Protein 7QZP (pdb70)

Structure (mmCIF, N/CA/C/O backbone):
data_7QZP
#
_entry.id   7QZP
#
_cell.length_a   69.560
_cell.length_b   69.560
_cell.length_c   32.460
_cell.angle_alpha   90.000
_cell.angle_beta   90.000
_cell.angle_gamma   90.000
#
_symmetry.space_group_name_H-M   'I 41'
#
loop_
_entity.id
_entity.type
_entity.pdbx_description
1 polymer 'Hypothetical RNA binding protein from Acinetobacter baumannii'
2 water water
#
loop_
_atom_site.group_PDB
_atom_site.id
_atom_site.type_symbol
_atom_site.label_atom_id
_atom_site.label_alt_id
_atom_site.label_comp_id
_atom_site.label_asym_id
_atom_site.label_entity_id
_atom_site.label_seq_id
_atom_site.pdbx_PDB_ins_code
_atom_site.Cartn_x
_atom_site.Cartn_y
_atom_site.Cartn_z
_atom_site.occupancy
_atom_site.B_iso_or_equiv
_atom_site.auth_seq_id
_atom_site.auth_comp_id
_atom_site.auth_asym_id
_atom_site.auth_atom_id
_atom_site.pdbx_PDB_model_num
ATOM 1 N N . MET A 1 20 ? 27.875 30.726 -18.703 1.00 28.57 19 MET A N 1
ATOM 2 C CA . MET A 1 20 ? 27.311 31.141 -17.428 1.00 25.93 19 MET A CA 1
ATOM 3 C C . MET A 1 20 ? 28.342 31.104 -16.316 1.00 26.36 19 MET A C 1
ATOM 4 O O . MET A 1 20 ? 29.027 30.100 -16.138 1.00 23.42 19 MET A O 1
ATOM 9 N N . LYS A 1 21 ? 28.420 32.196 -15.562 1.00 29.43 20 LYS A N 1
ATOM 10 C CA . LYS A 1 21 ? 29.308 32.296 -14.415 1.00 27.71 20 LYS A CA 1
ATOM 11 C C . LYS A 1 21 ? 28.588 31.733 -13.193 1.00 25.86 20 LYS A C 1
ATOM 12 O O . LYS A 1 21 ? 27.433 32.083 -12.937 1.00 24.91 20 LYS A O 1
ATOM 18 N N . ILE A 1 22 ? 29.256 30.862 -12.440 1.00 24.94 21 ILE A N 1
ATOM 19 C CA . ILE A 1 22 ? 28.643 30.225 -11.279 1.00 23.14 21 ILE A CA 1
ATOM 20 C C . ILE A 1 22 ? 29.458 30.548 -10.031 1.00 26.31 21 ILE A C 1
ATOM 21 O O . ILE A 1 22 ? 30.680 30.369 -10.020 1.00 26.48 21 ILE A O 1
ATOM 26 N N . LEU A 1 23 ? 28.775 30.984 -8.971 1.00 24.98 22 LEU A N 1
ATOM 27 C CA . LEU A 1 23 ? 29.402 31.296 -7.691 1.00 25.15 22 LEU A CA 1
ATOM 28 C C . LEU A 1 23 ? 29.286 30.096 -6.759 1.00 23.91 22 LEU A C 1
ATOM 29 O O . LEU A 1 23 ? 28.204 29.523 -6.619 1.00 25.32 22 LEU A O 1
ATOM 34 N N . VAL A 1 24 ? 30.386 29.723 -6.120 1.00 23.48 23 VAL A N 1
ATOM 35 C CA . VAL A 1 24 ? 30.416 28.613 -5.175 1.00 23.96 23 VAL A CA 1
ATOM 36 C C . VAL A 1 24 ? 30.857 29.150 -3.820 1.00 26.04 23 VAL A C 1
ATOM 37 O O . VAL A 1 24 ? 31.830 29.905 -3.739 1.00 30.23 23 VAL A O 1
ATOM 41 N N . ARG A 1 25 ? 30.167 28.746 -2.756 1.00 25.52 24 ARG A N 1
ATOM 42 C CA . ARG A 1 25 ? 30.454 29.275 -1.431 1.00 27.62 24 ARG A CA 1
ATOM 43 C C . ARG A 1 25 ? 30.390 28.159 -0.400 1.00 28.92 24 ARG A C 1
ATOM 44 O O . ARG A 1 25 ? 29.883 27.067 -0.669 1.00 23.62 24 ARG A O 1
ATOM 52 N N . ASN A 1 26 ? 30.895 28.459 0.803 1.00 30.93 25 ASN A N 1
ATOM 53 C CA . ASN A 1 26 ? 30.991 27.490 1.906 1.00 34.57 25 ASN A CA 1
ATOM 54 C C . ASN A 1 26 ? 31.982 26.365 1.603 1.00 34.44 25 ASN A C 1
ATOM 55 O O . ASN A 1 26 ? 31.708 25.191 1.846 1.00 32.39 25 ASN A O 1
ATOM 60 N N . LEU A 1 27 ? 33.150 26.711 1.088 1.00 38.28 26 LEU A N 1
ATOM 61 C CA . LEU A 1 27 ? 34.166 25.714 0.803 1.00 37.45 26 LEU A CA 1
ATOM 62 C C . LEU A 1 27 ? 35.087 25.545 2.002 1.00 39.67 26 LEU A C 1
ATOM 63 O O . LEU A 1 27 ? 35.552 26.529 2.590 1.00 44.14 26 LEU A O 1
ATOM 68 N N . ASP A 1 28 ? 35.353 24.297 2.358 1.00 41.86 27 ASP A N 1
ATOM 69 C CA . ASP A 1 28 ? 36.325 24.025 3.405 1.00 48.84 27 ASP A CA 1
ATOM 70 C C . ASP A 1 28 ? 37.730 24.339 2.919 1.00 49.47 27 ASP A C 1
ATOM 71 O O . ASP A 1 28 ? 38.052 24.190 1.738 1.00 46.62 27 ASP A O 1
ATOM 76 N N . ARG A 1 29 ? 38.575 24.776 3.851 1.00 53.46 28 ARG A N 1
ATOM 77 C CA . ARG A 1 29 ? 39.945 25.112 3.500 1.00 52.60 28 ARG A CA 1
ATOM 78 C C . ARG A 1 29 ? 40.681 23.936 2.869 1.00 48.53 28 ARG A C 1
ATOM 79 O O . ARG A 1 29 ? 41.687 24.148 2.185 1.00 49.99 28 ARG A O 1
ATOM 87 N N . SER A 1 30 ? 40.182 22.707 3.047 1.00 49.73 29 SER A N 1
ATOM 88 C CA . SER A 1 30 ? 40.773 21.526 2.427 1.00 46.77 29 SER A CA 1
ATOM 89 C C . SER A 1 30 ? 40.296 21.297 1.003 1.00 45.91 29 SER A C 1
ATOM 90 O O . SER A 1 30 ? 40.810 20.392 0.340 1.00 46.64 29 SER A O 1
ATOM 93 N N . VAL A 1 31 ? 39.306 22.052 0.529 1.00 45.01 30 VAL A N 1
ATOM 94 C CA . VAL A 1 31 ? 38.817 21.859 -0.832 1.00 42.10 30 VAL A CA 1
ATOM 95 C C . VAL A 1 31 ? 39.825 22.428 -1.821 1.00 42.18 30 VAL A C 1
ATOM 96 O O . VAL A 1 31 ? 40.374 23.520 -1.624 1.00 42.87 30 VAL A O 1
ATOM 100 N N . THR A 1 32 ? 40.080 21.684 -2.888 1.00 38.32 31 THR A N 1
ATOM 101 C CA . THR A 1 32 ? 41.005 22.077 -3.937 1.00 39.13 31 THR A CA 1
ATOM 102 C C . THR A 1 32 ? 40.266 22.415 -5.229 1.00 37.99 31 THR A C 1
ATOM 103 O O . THR A 1 32 ? 39.114 22.026 -5.437 1.00 38.18 31 THR A O 1
ATOM 107 N N . GLU A 1 33 ? 40.957 23.153 -6.104 1.00 37.68 32 GLU A N 1
ATOM 108 C CA . GLU A 1 33 ? 40.380 23.518 -7.395 1.00 37.21 32 GLU A CA 1
ATOM 109 C C . GLU A 1 33 ? 39.992 22.281 -8.197 1.00 37.92 32 GLU A C 1
ATOM 110 O O . GLU A 1 33 ? 38.938 22.259 -8.843 1.00 35.54 32 GLU A O 1
ATOM 116 N N . ALA A 1 34 ? 40.833 21.240 -8.169 1.00 37.52 33 ALA A N 1
ATOM 117 C CA . ALA A 1 34 ? 40.554 20.036 -8.950 1.00 35.53 33 ALA A CA 1
ATOM 118 C C . ALA A 1 34 ? 39.361 19.269 -8.400 1.00 33.98 33 ALA A C 1
ATOM 119 O O . ALA A 1 34 ? 38.625 18.634 -9.165 1.00 35.09 33 ALA A O 1
ATOM 121 N N . GLU A 1 35 ? 39.177 19.295 -7.079 1.00 35.35 34 GLU A N 1
ATOM 122 C CA . GLU A 1 35 ? 37.973 18.748 -6.461 1.00 33.15 34 GLU A CA 1
ATOM 123 C C . GLU A 1 35 ? 36.720 19.435 -6.991 1.00 32.42 34 GLU A C 1
ATOM 124 O O . GLU A 1 35 ? 35.762 18.777 -7.410 1.00 31.58 34 GLU A O 1
ATOM 130 N N . VAL A 1 36 ? 36.707 20.764 -6.983 1.00 31.16 35 VAL A N 1
ATOM 131 C CA . VAL A 1 36 ? 35.526 21.472 -7.459 1.00 31.53 35 VAL A CA 1
ATOM 132 C C . VAL A 1 36 ? 35.323 21.212 -8.947 1.00 29.89 35 VAL A C 1
ATOM 133 O O . VAL A 1 36 ? 34.205 20.902 -9.395 1.00 30.04 35 VAL A O 1
ATOM 137 N N . LEU A 1 37 ? 36.403 21.304 -9.729 1.00 28.93 36 LEU A N 1
ATOM 138 C CA . LEU A 1 37 ? 36.335 21.054 -11.170 1.00 30.08 36 LEU A CA 1
ATOM 139 C C . LEU A 1 37 ? 35.674 19.723 -11.495 1.00 29.52 36 LEU A C 1
ATOM 140 O O . LEU A 1 37 ? 34.772 19.659 -12.337 1.00 28.17 36 LEU A O 1
ATOM 145 N N . GLU A 1 38 ? 36.117 18.649 -10.831 1.00 30.13 37 GLU A N 1
ATOM 146 C CA . GLU A 1 38 ? 35.549 17.319 -11.036 1.00 30.10 37 GLU A CA 1
ATOM 147 C C . GLU A 1 38 ? 34.054 17.286 -10.773 1.00 28.54 37 GLU A C 1
ATOM 148 O O . GLU A 1 38 ? 33.316 16.543 -11.431 1.00 28.84 37 GLU A O 1
ATOM 154 N N . LEU A 1 39 ? 33.592 18.078 -9.806 1.00 28.95 38 LEU A N 1
ATOM 155 C CA . LEU A 1 39 ? 32.174 18.113 -9.475 1.00 26.82 38 LEU A CA 1
ATOM 156 C C . LEU A 1 39 ? 31.374 18.787 -10.579 1.00 23.65 38 LEU A C 1
ATOM 157 O O . LEU A 1 39 ? 30.327 18.285 -10.992 1.00 23.31 38 LEU A O 1
ATOM 162 N N . PHE A 1 40 ? 31.844 19.930 -11.068 1.00 23.85 39 PHE A N 1
ATOM 163 C CA . PHE A 1 40 ? 31.070 20.599 -12.107 1.00 22.92 39 PHE A CA 1
ATOM 164 C C . PHE A 1 40 ? 31.163 19.864 -13.434 1.00 23.50 39 PHE A C 1
ATOM 165 O O . PHE A 1 40 ? 30.196 19.857 -14.198 1.00 22.67 39 PHE A O 1
ATOM 173 N N . LYS A 1 41 ? 32.277 19.177 -13.684 1.00 24.77 40 LYS A N 1
ATOM 174 C CA . LYS A 1 41 ? 32.405 18.406 -14.910 1.00 26.12 40 LYS A CA 1
ATOM 175 C C . LYS A 1 41 ? 31.413 17.248 -14.984 1.00 23.69 40 LYS A C 1
ATOM 176 O O . LYS A 1 41 ? 31.193 16.716 -16.076 1.00 25.72 40 LYS A O 1
ATOM 182 N N . ALA A 1 42 ? 30.802 16.843 -13.869 1.00 22.65 41 ALA A N 1
ATOM 183 C CA . ALA A 1 42 ? 29.747 15.846 -13.978 1.00 24.85 41 ALA A CA 1
ATOM 184 C C . ALA A 1 42 ? 28.558 16.360 -14.776 1.00 22.14 41 ALA A C 1
ATOM 185 O O . ALA A 1 42 ? 27.775 15.546 -15.270 1.00 23.67 41 ALA A O 1
ATOM 187 N N . TYR A 1 43 ? 28.422 17.674 -14.929 1.00 25.95 42 TYR A N 1
ATOM 188 C CA . TYR A 1 43 ? 27.242 18.265 -15.540 1.00 22.86 42 TYR A CA 1
ATOM 189 C C . TYR A 1 43 ? 27.478 18.782 -16.949 1.00 23.81 42 TYR A C 1
ATOM 190 O O . TYR A 1 43 ? 26.504 18.973 -17.678 1.00 25.93 42 TYR A O 1
ATOM 199 N N . GLY A 1 44 ? 28.724 18.951 -17.375 1.00 25.55 43 GLY A N 1
ATOM 200 C CA . GLY A 1 44 ? 28.972 19.475 -18.706 1.00 24.43 43 GLY A 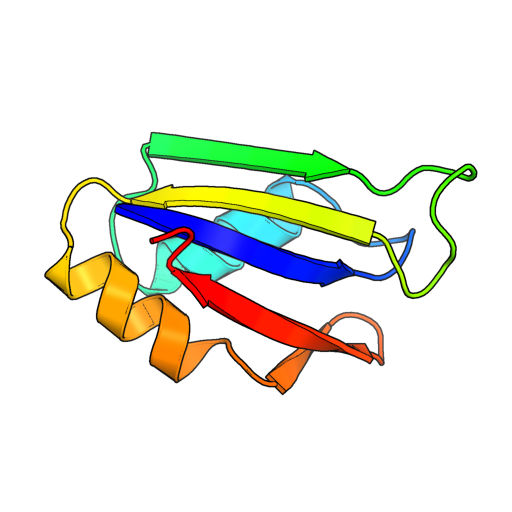CA 1
ATOM 201 C C . GLY A 1 44 ? 30.381 20.035 -18.818 1.00 25.98 43 GLY A C 1
ATOM 202 O O . GLY A 1 44 ? 31.251 19.732 -18.001 1.00 25.15 43 GLY A O 1
ATOM 203 N N . LYS A 1 45 ? 30.584 20.835 -19.866 1.00 23.82 44 LYS A N 1
ATOM 204 C CA . LYS A 1 45 ? 31.892 21.438 -20.108 1.00 27.37 44 LYS A CA 1
ATOM 205 C C . LYS A 1 45 ? 32.155 22.567 -19.126 1.00 25.03 44 LYS A C 1
ATOM 206 O O . LYS A 1 45 ? 31.261 23.357 -18.810 1.00 25.77 44 LYS A O 1
ATOM 212 N N . VAL A 1 46 ? 33.387 22.630 -18.624 1.00 24.93 45 VAL A N 1
ATOM 213 C CA . VAL A 1 46 ? 33.819 23.686 -17.713 1.00 24.99 45 VAL A CA 1
ATOM 214 C C . VAL A 1 46 ? 34.960 24.440 -18.362 1.00 28.98 45 VAL A C 1
ATOM 215 O O . VAL A 1 46 ? 36.004 23.848 -18.666 1.00 31.78 45 VAL A O 1
ATOM 219 N N . GLU A 1 47 ? 34.766 25.741 -18.578 1.00 31.40 46 GLU A N 1
ATOM 220 C CA . GLU A 1 47 ? 35.806 26.541 -19.208 1.00 32.69 46 GLU A CA 1
ATOM 221 C C . GLU A 1 47 ? 36.832 27.052 -18.212 1.00 32.41 46 GLU A C 1
ATOM 222 O O . GLU A 1 47 ? 37.993 27.240 -18.583 1.00 34.79 46 GLU A O 1
ATOM 228 N N . SER A 1 48 ? 36.442 27.281 -16.962 1.00 29.63 47 SER A N 1
ATOM 229 C CA . SER A 1 48 ? 37.403 27.774 -15.988 1.00 28.99 47 SER A CA 1
ATOM 230 C C . SER A 1 48 ? 36.854 27.547 -14.590 1.00 28.83 47 SER A C 1
ATOM 231 O O . SER A 1 48 ? 35.639 27.562 -14.368 1.00 28.43 47 SER A O 1
ATOM 234 N N . CYS A 1 49 ? 37.769 27.351 -13.646 1.00 30.16 48 CYS A N 1
ATOM 235 C CA . CYS A 1 49 ? 37.404 27.026 -12.271 1.00 29.94 48 CYS A CA 1
ATOM 236 C C . CYS A 1 49 ? 38.430 27.664 -11.348 1.00 31.32 48 CYS A C 1
ATOM 237 O O . CYS A 1 49 ? 39.586 27.239 -11.329 1.00 31.43 48 CYS A O 1
ATOM 240 N N . VAL A 1 50 ? 38.013 28.685 -10.602 1.00 31.72 49 VAL A N 1
ATOM 241 C CA . VAL A 1 50 ? 38.874 29.429 -9.685 1.00 33.08 49 VAL A CA 1
ATOM 242 C C . VAL A 1 50 ? 38.394 29.136 -8.269 1.00 30.95 49 VAL A C 1
ATOM 243 O O . VAL A 1 50 ? 37.241 29.420 -7.942 1.00 32.97 49 VAL A O 1
ATOM 247 N N . VAL A 1 51 ? 39.262 28.580 -7.425 1.00 33.29 50 VAL A N 1
ATOM 248 C CA . VAL A 1 51 ? 38.880 28.213 -6.064 1.00 33.62 50 VAL A CA 1
ATOM 249 C C . VAL A 1 51 ? 39.804 28.922 -5.085 1.00 32.13 50 VAL A C 1
ATOM 250 O O . VAL A 1 51 ? 41.026 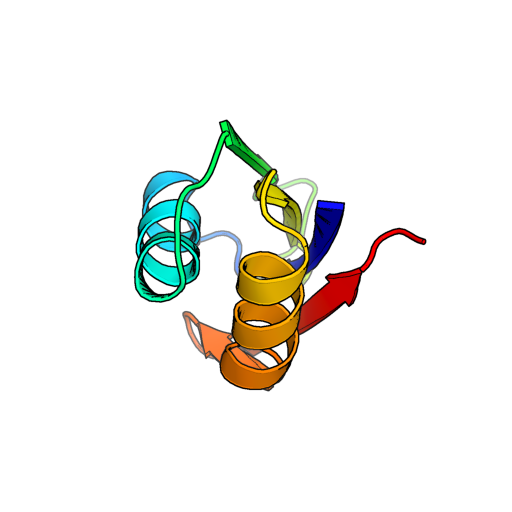28.910 -5.262 1.00 36.97 50 VAL A O 1
ATOM 254 N N . VAL A 1 52 ? 39.224 29.542 -4.062 1.00 34.31 51 VAL A N 1
ATOM 255 C CA . VAL A 1 52 ? 39.983 30.263 -3.041 1.00 35.02 51 VAL A CA 1
ATOM 256 C C . VAL A 1 52 ? 39.730 29.588 -1.704 1.00 41.88 51 VAL A C 1
ATOM 257 O O . VAL A 1 52 ? 38.653 29.747 -1.117 1.00 40.83 51 VAL A O 1
ATOM 261 N N . THR A 1 53 ? 40.738 28.857 -1.202 1.00 44.22 52 THR A N 1
ATOM 262 C CA . THR A 1 53 ? 40.687 28.221 0.113 1.00 49.41 52 THR A CA 1
ATOM 263 C C . THR A 1 53 ? 42.049 28.511 0.751 1.00 53.27 52 THR A C 1
ATOM 264 O O . THR A 1 53 ? 42.987 27.721 0.640 1.00 55.32 52 THR A O 1
ATOM 268 N N . ASP A 1 54 ? 42.164 29.673 1.383 1.00 60.91 53 ASP A N 1
ATOM 269 C CA . ASP A 1 54 ? 43.379 30.115 2.049 1.00 61.45 53 ASP A CA 1
ATOM 270 C C . ASP A 1 54 ? 43.275 29.871 3.543 1.00 69.62 53 ASP A C 1
ATOM 271 O O . ASP A 1 54 ? 42.316 29.275 4.035 1.00 71.20 53 ASP A O 1
ATOM 276 N N . LYS A 1 55 ? 44.269 30.357 4.282 1.00 76.46 54 LYS A N 1
ATOM 277 C CA . LYS A 1 55 ? 44.084 30.565 5.708 1.00 82.39 54 LYS A CA 1
ATOM 278 C C . LYS A 1 55 ? 43.352 31.875 5.987 1.00 83.23 54 LYS A C 1
ATOM 279 O O . LYS A 1 55 ? 42.811 32.048 7.085 1.00 84.23 54 LYS A O 1
ATOM 285 N N . ASP A 1 56 ? 43.324 32.793 5.005 1.00 77.97 55 ASP A N 1
ATOM 286 C CA . ASP A 1 56 ? 42.521 34.012 5.104 1.00 77.19 55 ASP A CA 1
ATOM 287 C C . ASP A 1 56 ? 41.030 33.722 4.967 1.00 77.07 55 ASP A C 1
ATOM 288 O O . ASP A 1 56 ? 40.203 34.464 5.510 1.00 74.23 55 ASP A O 1
ATOM 293 N N . THR A 1 57 ? 40.668 32.682 4.222 1.00 82.46 56 THR A N 1
ATOM 294 C CA . THR A 1 57 ? 39.357 32.071 4.379 1.00 85.22 56 THR A CA 1
ATOM 295 C C . THR A 1 57 ? 39.391 31.090 5.547 1.00 92.42 56 THR A C 1
ATOM 296 O O . THR A 1 57 ? 40.441 30.537 5.891 1.00 91.05 56 THR A O 1
ATOM 300 N N . GLY A 1 58 ? 38.235 30.887 6.173 1.00 92.03 57 GLY A N 1
ATOM 301 C CA . GLY A 1 58 ? 38.141 29.904 7.227 1.00 91.25 57 GLY A CA 1
ATOM 302 C C . GLY A 1 58 ? 37.847 28.519 6.687 1.00 89.70 57 GLY A C 1
ATOM 303 O O . GLY A 1 58 ? 37.395 28.363 5.551 1.00 84.55 57 GLY A O 1
ATOM 304 N N . LYS A 1 59 ? 38.116 27.503 7.512 1.00 102.17 58 LYS A N 1
ATOM 305 C CA . LYS A 1 59 ? 37.672 26.149 7.194 1.00 99.68 58 LYS A CA 1
ATOM 306 C C . LYS A 1 59 ? 36.152 26.093 7.131 1.00 95.31 58 LYS A C 1
ATOM 307 O O . LYS A 1 59 ? 35.529 25.378 7.921 1.00 98.78 58 LYS A O 1
ATOM 313 N N . SER A 1 60 ? 35.558 26.843 6.195 1.00 75.24 59 SER A N 1
ATOM 314 C CA . SER A 1 60 ? 34.112 26.986 6.052 1.00 65.75 59 SER A CA 1
ATOM 315 C C . SER A 1 60 ? 33.735 28.049 5.028 1.00 59.50 59 SER A C 1
ATOM 316 O O . SER A 1 60 ? 32.657 27.977 4.438 1.00 68.00 59 SER A O 1
ATOM 319 N N . LYS A 1 61 ? 34.586 29.054 4.826 1.00 57.81 60 LYS A N 1
ATOM 320 C CA . LYS A 1 61 ? 34.197 30.235 4.063 1.00 52.75 60 LYS A CA 1
ATOM 321 C C . LYS A 1 61 ? 35.049 30.448 2.818 1.00 48.02 60 LYS A C 1
ATOM 322 O O . LYS A 1 61 ? 35.164 31.567 2.322 1.00 46.64 60 LYS A O 1
ATOM 328 N N . GLY A 1 62 ? 35.631 29.393 2.283 1.00 43.94 61 GLY A N 1
ATOM 329 C CA . GLY A 1 62 ? 36.201 29.491 0.963 1.00 39.62 61 GLY A CA 1
ATOM 330 C C . GLY A 1 62 ? 35.128 29.660 -0.100 1.00 36.26 61 GLY A C 1
ATOM 331 O O . GLY A 1 62 ? 33.934 29.435 0.125 1.00 33.62 61 GLY A O 1
ATOM 332 N N . PHE A 1 63 ? 35.561 30.055 -1.295 1.00 33.58 62 PHE A N 1
ATOM 333 C CA . PHE A 1 63 ? 34.619 30.337 -2.366 1.00 29.90 62 PHE A CA 1
ATOM 334 C C . PHE A 1 63 ? 35.253 30.028 -3.713 1.00 30.63 62 PHE A C 1
ATOM 335 O O . PHE A 1 63 ? 36.466 29.858 -3.832 1.00 32.31 62 PHE A O 1
ATOM 343 N N . GLY A 1 64 ? 34.413 29.961 -4.739 1.00 27.34 63 GLY A N 1
ATOM 344 C CA . GLY A 1 64 ? 34.875 29.574 -6.052 1.00 27.67 63 GLY A CA 1
ATOM 345 C C . GLY A 1 64 ? 34.065 30.258 -7.122 1.00 26.77 63 GLY A C 1
ATOM 346 O O . GLY A 1 64 ? 32.940 30.719 -6.896 1.00 25.01 63 GLY A O 1
ATOM 347 N N . PHE A 1 65 ? 34.660 30.334 -8.312 1.00 26.38 64 PHE A N 1
ATOM 348 C CA . PHE A 1 65 ? 33.986 30.916 -9.457 1.00 29.86 64 PHE A CA 1
ATOM 349 C C . PHE A 1 65 ? 34.190 29.965 -10.627 1.00 26.34 64 PHE A C 1
ATOM 350 O O 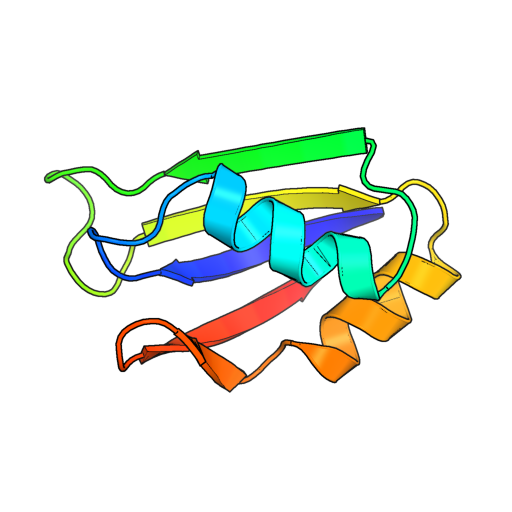. PHE A 1 65 ? 35.337 29.688 -10.988 1.00 27.31 64 PHE A O 1
ATOM 358 N N . VAL A 1 66 ? 33.096 29.476 -11.227 1.00 26.43 65 VAL A N 1
ATOM 359 C CA . VAL A 1 66 ? 33.138 28.451 -12.270 1.00 23.87 65 VAL A CA 1
ATOM 360 C C . VAL A 1 66 ? 32.428 28.959 -13.521 1.00 24.51 65 VAL A C 1
ATOM 361 O O . VAL A 1 66 ? 31.317 29.487 -13.444 1.00 24.86 65 VAL A O 1
ATOM 365 N N . GLU A 1 67 ? 33.050 28.762 -14.678 1.00 23.67 66 GLU A N 1
ATOM 366 C CA . GLU A 1 67 ? 32.460 29.144 -15.949 1.00 23.03 66 GLU A CA 1
ATOM 367 C C . GLU A 1 67 ? 32.089 27.886 -16.717 1.00 24.73 66 GLU A C 1
ATOM 368 O O . GLU A 1 67 ? 32.967 27.099 -17.083 1.00 26.91 66 GLU A O 1
ATOM 374 N N . MET A 1 68 ? 30.795 27.697 -16.953 1.00 27.87 67 MET A N 1
ATOM 375 C CA . MET A 1 68 ? 30.307 26.679 -17.884 1.00 23.50 67 MET A CA 1
ATOM 376 C C . MET A 1 68 ? 29.616 27.352 -19.062 1.00 24.37 67 MET A C 1
ATOM 377 O O . MET A 1 68 ? 28.541 27.946 -18.892 1.00 25.86 67 MET A O 1
ATOM 382 N N . PRO A 1 69 ? 30.194 27.265 -20.257 1.00 26.23 68 PRO A N 1
ATOM 383 C CA . PRO A 1 69 ? 29.688 28.070 -21.378 1.00 24.29 68 PRO A CA 1
ATOM 384 C C . PRO A 1 69 ? 28.302 27.680 -21.842 1.00 29.51 68 PRO A C 1
ATOM 385 O O . PRO A 1 69 ? 27.603 28.550 -22.366 1.00 25.56 68 PRO A O 1
ATOM 389 N N . ASN A 1 70 ? 27.873 26.423 -21.654 1.00 28.65 69 ASN A N 1
ATOM 390 C CA . ASN A 1 70 ? 26.514 26.011 -21.986 1.00 25.18 69 ASN A CA 1
ATOM 391 C C . ASN A 1 70 ? 25.589 26.328 -20.805 1.00 22.27 69 ASN A C 1
ATOM 392 O O . ASN A 1 70 ? 25.655 25.618 -19.783 1.00 22.69 69 ASN A O 1
ATOM 397 N N . PRO A 1 71 ? 24.705 27.322 -20.915 1.00 22.66 70 PRO A N 1
ATOM 398 C CA . PRO A 1 71 ? 23.886 27.715 -19.755 1.00 22.02 70 PRO A CA 1
ATOM 399 C C . PRO A 1 71 ? 22.957 26.613 -19.287 1.00 22.17 70 PRO A C 1
ATOM 400 O O . PRO A 1 71 ? 22.638 26.546 -18.097 1.00 22.55 70 PRO A O 1
ATOM 404 N N . ARG A 1 72 ? 22.507 25.736 -20.187 1.00 22.74 71 ARG A N 1
ATOM 405 C CA . ARG A 1 72 ? 21.668 24.637 -19.725 1.00 22.09 71 ARG A CA 1
ATOM 406 C 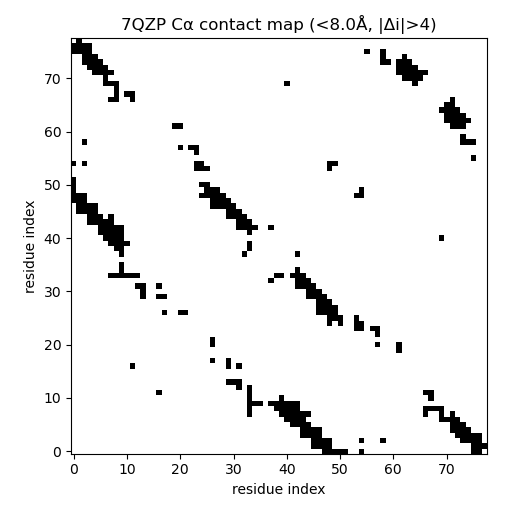C . ARG A 1 72 ? 22.458 23.656 -18.871 1.00 21.16 71 ARG A C 1
ATOM 407 O O . ARG A 1 72 ? 21.904 23.079 -17.932 1.00 23.12 71 ARG A O 1
ATOM 415 N N . GLU A 1 73 ? 23.752 23.466 -19.157 1.00 22.07 72 GLU A N 1
ATOM 416 C CA . GLU A 1 73 ? 24.576 22.631 -18.281 1.00 20.15 72 GLU A CA 1
ATOM 417 C C . GLU A 1 73 ? 24.860 23.330 -16.959 1.00 21.05 72 GLU A C 1
ATOM 418 O O . GLU A 1 73 ? 24.803 22.703 -15.894 1.00 20.98 72 GLU A O 1
ATOM 424 N N . ALA A 1 74 ? 25.124 24.642 -17.005 1.00 20.93 73 ALA A N 1
ATOM 425 C CA . ALA A 1 74 ? 25.343 25.401 -15.778 1.00 20.44 73 ALA A CA 1
ATOM 426 C C . ALA A 1 74 ? 24.147 25.295 -14.849 1.00 20.64 73 ALA A C 1
ATOM 427 O O . ALA A 1 74 ? 24.309 25.067 -13.646 1.00 19.46 73 ALA A O 1
ATOM 429 N N . ILE A 1 75 ? 22.938 25.483 -15.385 1.00 17.71 74 ILE A N 1
ATOM 430 C CA . ILE A 1 75 ? 21.728 25.401 -14.566 1.00 20.10 74 ILE A CA 1
ATOM 431 C C . ILE A 1 75 ? 21.583 24.016 -13.942 1.00 19.50 74 ILE A C 1
ATOM 432 O O . ILE A 1 75 ? 21.238 23.881 -12.751 1.00 18.90 74 ILE A O 1
ATOM 437 N N . LYS A 1 76 ? 21.802 22.964 -14.737 1.00 17.71 75 LYS A N 1
ATOM 438 C CA . LYS A 1 76 ? 21.792 21.602 -14.206 1.00 18.95 75 LYS A CA 1
ATOM 439 C C . LYS A 1 76 ? 22.774 21.453 -13.059 1.00 20.10 75 LYS A C 1
ATOM 440 O O . LYS A 1 76 ? 22.459 20.828 -12.047 1.00 20.38 75 LYS A O 1
ATOM 446 N N . ALA A 1 77 ? 23.973 22.026 -13.198 1.00 17.78 76 ALA A N 1
ATOM 447 C CA . ALA A 1 77 ? 24.969 21.905 -12.127 1.00 19.11 76 ALA A CA 1
ATOM 448 C C . ALA A 1 77 ? 24.570 22.688 -10.873 1.00 18.84 76 ALA A C 1
ATOM 449 O O . ALA A 1 77 ? 24.791 22.219 -9.744 1.00 19.02 76 ALA A O 1
ATOM 451 N N . ILE A 1 78 ? 23.987 23.876 -11.047 1.00 18.78 77 ILE A N 1
ATOM 452 C CA . ILE A 1 78 ? 23.528 24.676 -9.909 1.00 17.63 77 ILE A CA 1
ATOM 453 C C . ILE A 1 78 ? 22.486 23.902 -9.119 1.00 17.09 77 ILE A C 1
ATOM 454 O O . ILE A 1 78 ? 22.563 23.780 -7.890 1.00 20.54 77 ILE A O 1
ATOM 459 N N . LYS A 1 79 ? 21.512 23.329 -9.819 1.00 17.30 78 LYS A N 1
ATOM 460 C CA . LYS A 1 79 ? 20.475 22.556 -9.135 1.00 18.24 78 LYS A CA 1
ATOM 461 C C . LYS A 1 79 ? 21.044 21.293 -8.515 1.00 18.65 78 LYS A C 1
ATOM 462 O O . LYS A 1 79 ? 20.613 20.872 -7.432 1.00 20.33 78 LYS A O 1
ATOM 468 N N . GLY A 1 80 ? 21.988 20.656 -9.203 1.00 17.82 79 GLY A N 1
ATOM 469 C CA . GLY A 1 80 ? 22.556 19.414 -8.733 1.00 17.63 79 GLY A CA 1
ATOM 470 C C . GLY A 1 80 ? 23.452 19.548 -7.519 1.00 21.64 79 GLY A C 1
ATOM 471 O O . GLY A 1 80 ? 23.376 18.723 -6.610 1.00 20.61 79 GLY A O 1
ATOM 472 N N . LEU A 1 81 ? 24.285 20.590 -7.481 1.00 20.46 80 LEU A N 1
ATOM 473 C CA . LEU A 1 81 ? 25.363 20.681 -6.503 1.00 19.83 80 LEU A CA 1
ATOM 474 C C . LEU A 1 81 ? 25.007 21.525 -5.281 1.00 19.98 80 LEU A C 1
ATOM 475 O O . LEU A 1 81 ? 25.642 21.372 -4.234 1.00 19.68 80 LEU A O 1
ATOM 480 N N . ASN A 1 82 ? 24.033 22.421 -5.388 1.00 18.84 81 ASN A N 1
ATOM 481 C CA . ASN A 1 82 ? 23.688 23.258 -4.248 1.00 20.72 81 ASN A CA 1
ATOM 482 C C . ASN A 1 82 ? 23.276 22.395 -3.061 1.00 23.65 81 ASN A C 1
ATOM 483 O O . ASN A 1 82 ? 22.466 21.474 -3.192 1.00 23.97 81 ASN A O 1
ATOM 488 N N . THR A 1 83 ? 23.843 22.714 -1.895 1.00 24.33 82 THR A N 1
ATOM 489 C CA . THR A 1 83 ? 23.746 22.045 -0.594 1.00 24.06 82 THR A CA 1
ATOM 490 C C . THR A 1 83 ? 24.466 20.698 -0.521 1.00 24.72 82 THR A C 1
ATOM 491 O O . THR A 1 83 ? 24.391 20.047 0.513 1.00 24.82 82 THR A O 1
ATOM 495 N N . LEU A 1 84 ? 25.177 20.267 -1.564 1.00 22.97 83 LEU A N 1
ATOM 496 C CA . LEU A 1 84 ? 26.013 19.079 -1.434 1.00 22.03 83 LEU A CA 1
ATOM 497 C C . LEU A 1 84 ? 27.059 19.311 -0.361 1.00 24.20 83 LEU A C 1
ATOM 498 O O . LEU A 1 84 ? 27.668 20.380 -0.313 1.00 24.02 83 LEU A O 1
ATOM 503 N N . LYS A 1 85 ? 27.241 18.330 0.532 1.00 27.71 84 LYS A N 1
ATOM 504 C CA . LYS A 1 85 ? 28.302 18.416 1.533 1.00 27.40 84 LYS A CA 1
ATOM 505 C C . LYS A 1 85 ? 29.633 18.072 0.896 1.00 28.54 8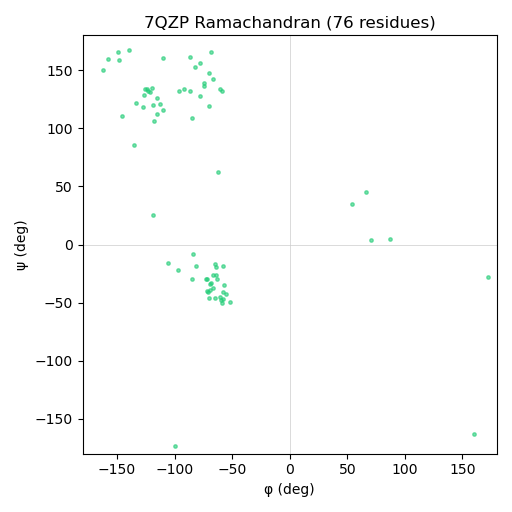4 LYS A C 1
ATOM 506 O O . LYS A 1 85 ? 29.768 17.040 0.236 1.00 29.16 84 LYS A O 1
ATOM 512 N N . VAL A 1 86 ? 30.604 18.957 1.071 1.00 31.56 85 VAL A N 1
ATOM 513 C CA . VAL A 1 86 ? 31.970 18.730 0.647 1.00 31.08 85 VAL A CA 1
ATOM 514 C C . VAL A 1 86 ? 32.834 18.989 1.862 1.00 37.07 85 VAL A C 1
ATOM 515 O O . VAL A 1 86 ? 32.805 20.089 2.425 1.00 36.47 85 VAL A O 1
ATOM 519 N N . LYS A 1 87 ? 33.554 17.964 2.305 1.00 38.67 86 LYS A N 1
ATOM 520 C CA . LYS A 1 87 ? 34.370 18.085 3.500 1.00 37.09 86 LYS A CA 1
ATOM 521 C C . LYS A 1 87 ? 33.556 18.579 4.694 1.00 42.13 86 LYS A C 1
ATOM 522 O O . LYS A 1 87 ? 34.057 19.339 5.526 1.00 46.47 86 LYS A O 1
ATOM 528 N N . GLY A 1 88 ? 32.289 18.167 4.777 1.00 44.81 87 GLY A N 1
ATOM 529 C CA . GLY A 1 88 ? 31.465 18.442 5.936 1.00 41.48 87 GLY A CA 1
ATOM 530 C C . GLY A 1 88 ? 30.711 19.756 5.941 1.00 41.23 87 GLY A C 1
ATOM 531 O O . GLY A 1 88 ? 30.080 20.079 6.952 1.00 42.99 87 GLY A O 1
ATOM 532 N N . TYR A 1 89 ? 30.761 20.538 4.866 1.00 38.16 88 TYR A N 1
ATOM 533 C CA . TYR A 1 89 ? 29.981 21.766 4.800 1.00 38.51 88 TYR A CA 1
ATOM 534 C C . TYR A 1 89 ? 29.131 21.735 3.551 1.00 32.91 88 TYR A C 1
ATOM 535 O O . TYR A 1 89 ? 29.619 21.390 2.469 1.00 28.41 88 TYR A O 1
ATOM 544 N N . GLY A 1 90 ? 27.865 22.087 3.706 1.00 31.95 89 GLY A N 1
ATOM 545 C CA . GLY A 1 90 ? 26.994 22.137 2.555 1.00 28.06 89 GLY A CA 1
ATOM 546 C C . GLY A 1 90 ? 27.408 23.308 1.707 1.00 31.55 89 GLY A C 1
ATOM 547 O O . GLY A 1 90 ? 27.408 24.446 2.181 1.00 32.55 89 GLY A O 1
ATOM 548 N N . ILE A 1 91 ? 27.806 23.049 0.468 1.00 25.80 90 ILE A N 1
ATOM 549 C CA . ILE A 1 91 ? 28.212 24.161 -0.379 1.00 26.74 90 ILE A CA 1
ATOM 550 C C . ILE A 1 91 ? 26.980 24.883 -0.915 1.00 28.45 90 ILE A C 1
ATOM 551 O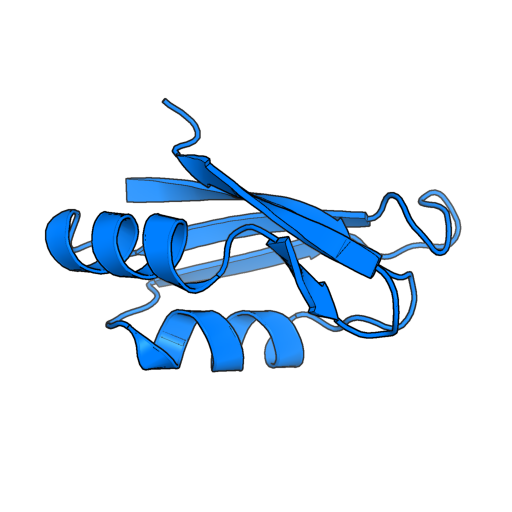 O . ILE A 1 91 ? 25.872 24.345 -0.957 1.00 25.78 90 ILE A O 1
ATOM 556 N N . ARG A 1 92 ? 27.169 26.144 -1.272 1.00 25.17 91 ARG A N 1
ATOM 557 C CA . ARG A 1 92 ? 26.118 26.931 -1.892 1.00 21.83 91 ARG A CA 1
ATOM 558 C C . ARG A 1 92 ? 26.554 27.270 -3.306 1.00 23.95 91 ARG A C 1
ATOM 559 O O . ARG A 1 92 ? 27.655 27.795 -3.519 1.00 23.68 91 ARG A O 1
ATOM 567 N N . VAL A 1 93 ? 25.701 26.939 -4.272 1.00 20.40 92 VAL A N 1
ATOM 568 C CA . VAL A 1 93 ? 25.990 27.149 -5.687 1.00 22.45 92 VAL A CA 1
ATOM 569 C C . VAL A 1 93 ? 24.845 27.931 -6.315 1.00 23.08 92 VAL A C 1
ATOM 570 O O . VAL A 1 93 ? 23.681 27.551 -6.163 1.00 21.83 92 VAL A O 1
ATOM 574 N N . LYS A 1 94 ? 25.175 29.017 -7.014 1.00 21.63 93 LYS A N 1
ATOM 575 C CA . LYS A 1 94 ? 24.160 29.806 -7.698 1.00 22.32 93 LYS A CA 1
ATOM 576 C C . LYS A 1 94 ? 24.819 30.599 -8.813 1.00 27.07 93 LYS A C 1
ATOM 577 O O . LYS A 1 94 ? 26.034 30.800 -8.825 1.00 25.61 93 LYS A O 1
ATOM 583 N N . ALA A 1 95 ? 24.000 31.016 -9.768 1.00 27.08 94 ALA A N 1
ATOM 584 C CA . ALA A 1 95 ? 24.523 31.819 -10.860 1.00 29.69 94 ALA A CA 1
ATOM 585 C C . ALA A 1 95 ? 24.977 33.167 -10.329 1.00 31.60 94 ALA A C 1
ATOM 586 O O . ALA A 1 95 ? 24.338 33.743 -9.451 1.00 32.04 94 ALA A O 1
ATOM 588 N N . ALA A 1 96 ? 26.086 33.677 -10.869 1.00 32.86 95 ALA A N 1
ATOM 589 C CA . ALA A 1 96 ? 26.538 35.011 -10.482 1.00 37.44 95 ALA A CA 1
ATOM 590 C C . ALA A 1 96 ? 25.548 36.105 -10.883 1.00 43.06 95 ALA A C 1
ATOM 591 O O . ALA A 1 96 ? 25.503 37.148 -10.223 1.00 43.66 95 ALA A O 1
ATOM 593 N N . GLU A 1 97 ? 24.740 35.889 -11.921 1.00 54.01 96 GLU A N 1
ATOM 594 C CA . GLU A 1 97 ? 23.742 36.884 -12.326 1.00 54.82 96 GLU A CA 1
ATOM 595 C C . GLU A 1 97 ? 22.455 36.823 -11.483 1.00 61.42 96 GLU A C 1
ATOM 596 O O . GLU A 1 97 ? 22.481 36.641 -10.263 1.00 66.90 96 GLU A O 1
#

Secondary structure (DSSP, 8-state):
-EEEEEEE-TT--HHHHHHHHHTTS--SEEEEE--SSS-TT-EEEEEE-SSHHHHHHHHHHHTT-EETTEE-EEEE--

Organism: Acineto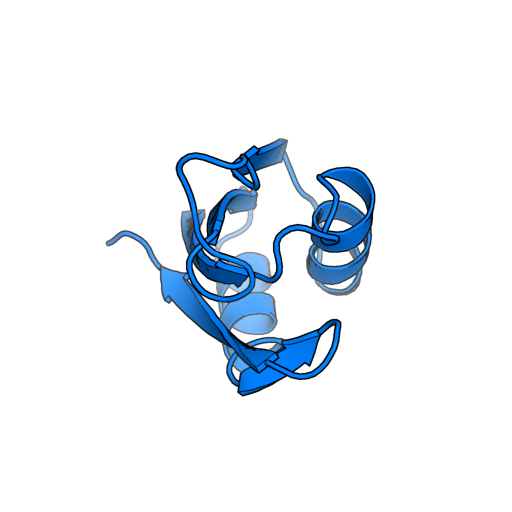bacter baumannii (strain ATCC 19606 / DSM 30007 / JCM 6841 / CCUG 19606 / CIP 70.34 / NBRC 109757 / NCIMB 12457 / NCTC 12156 / 81) (NCBI:txid575584)

Radius of gyration: 11.26 Å; Cα contacts (8 Å, |Δi|>4): 181; chains: 1; bounding box: 24×21×29 Å

Foldseek 3Di:
DKKKKWFAALPDDQVNVVVLLVVQHDWPDKAWDRDVVAHRTGTMMITDDPPVVSLVVSQVVQQQPDDPRGGMHMDHPD

Sequence (78 aa):
MKILVRNLDRSVTEAEVLELFKAYGKVESCVVVTDKDTGKSKGFGFVEMPNPREAIKAIKGLNTLKVKGYGIRVKAAE

InterPro domains:
  IPR000504 RNA recognition motif domain [PF00076] (10-78)
  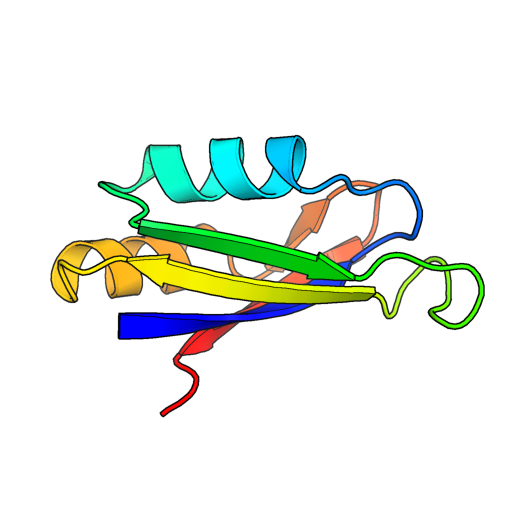IPR000504 RNA recognition motif domain [PS50102] (8-86)
  IPR000504 RNA recognition motif domain [SM00360] (9-82)
  IPR012677 Nucleotide-binding alpha-beta plait domain superfamily [G3DSA:3.30.70.330] (4-86)
  IPR035979 RNA-binding domain superfamily [SSF54928] (8-84)
  IPR050502 Eukaryotic RNA-binding [PTHR48025] (8-84)

Nearest PDB structures (foldseek):
  7qzp-assembly1_A  TM=1.013E+00  e=1.896E-16  Acinetobacter baumannii
  3hi9-assembly1_A  TM=8.722E-01  e=1.391E-07  Homo sapiens
  4fxv-assembly1_A  TM=8.767E-01  e=1.799E-07  Homo sapiens
  4ed5-assembly1_A  TM=8.679E-01  e=9.546E-07  Homo sapiens
  2rra-assembly1_A  TM=8.793E-01  e=1.403E-06  Homo sapiens

B-factor: mean 36.74, std 17.57, range [16.47, 106.02]

Solvent-accessible surface area: 4674 Å² total; per-residue (Å²): 47,104,0,44,0,122,32,1,0,86,50,2,75,85,71,50,3,61,135,48,0,124,84,60,17,150,31,127,55,18,82,20,42,32,70,151,142,14,33,102,32,128,1,92,1,78,0,45,0,72,46,55,169,41,0,85,130,0,28,161,40,6,58,79,73,152,12,104,60,71,14,2,104,4,120,24,47,171